Protein AF-A0A935J6J1-F1 (afdb_monomer)

Mean predicted aligned error: 5.64 Å

pLDDT: mean 88.61, std 10.29, range [55.12, 97.62]

Structure (mmCIF, N/CA/C/O backbone):
data_AF-A0A935J6J1-F1
#
_entry.id   AF-A0A935J6J1-F1
#
loop_
_atom_site.group_PDB
_atom_site.id
_atom_site.type_symbol
_atom_site.label_atom_id
_atom_site.label_alt_id
_atom_site.label_comp_id
_atom_site.label_asym_id
_atom_site.label_entity_id
_atom_site.label_seq_id
_atom_site.pdbx_PDB_ins_code
_atom_site.Cartn_x
_atom_site.Cartn_y
_atom_site.Cartn_z
_atom_site.occupancy
_atom_site.B_iso_or_equiv
_atom_site.auth_seq_id
_atom_site.auth_comp_id
_atom_site.auth_asym_id
_atom_site.auth_atom_id
_atom_site.pdbx_PDB_model_num
ATOM 1 N N . MET A 1 1 ? -19.115 -20.194 12.919 1.00 55.12 1 MET A N 1
ATOM 2 C CA . MET A 1 1 ? -18.328 -19.393 13.890 1.00 55.12 1 MET A CA 1
ATOM 3 C C . MET A 1 1 ? -17.239 -18.518 13.238 1.00 55.12 1 MET A C 1
ATOM 5 O O . MET A 1 1 ? -16.898 -17.499 13.819 1.00 55.12 1 MET A O 1
ATOM 9 N N . PHE A 1 2 ? -16.744 -18.833 12.027 1.00 56.72 2 PHE A N 1
ATOM 10 C CA . PHE A 1 2 ? -15.678 -18.069 11.342 1.00 56.72 2 PHE A CA 1
ATOM 11 C C . PHE A 1 2 ? -16.084 -16.686 10.782 1.00 56.72 2 PHE A C 1
ATOM 13 O O . PHE A 1 2 ? -15.259 -15.777 10.781 1.00 56.72 2 PHE A O 1
ATOM 20 N N . ASN A 1 3 ? -17.355 -16.471 10.408 1.00 59.78 3 ASN A N 1
ATOM 21 C CA . ASN A 1 3 ? -17.829 -15.177 9.869 1.00 59.78 3 ASN A CA 1
ATOM 22 C C . ASN A 1 3 ? -17.764 -13.996 10.856 1.00 59.78 3 ASN A C 1
ATOM 24 O O . ASN A 1 3 ? -17.917 -12.851 10.442 1.00 59.78 3 ASN A O 1
ATOM 28 N N . HIS A 1 4 ? -17.511 -14.243 12.143 1.00 69.31 4 HIS A N 1
ATOM 29 C CA . HIS A 1 4 ? -17.375 -13.184 13.145 1.00 69.31 4 HIS A CA 1
ATOM 30 C C . HIS A 1 4 ? -15.918 -12.787 13.430 1.00 69.31 4 HIS A C 1
ATOM 32 O O . HIS A 1 4 ? -15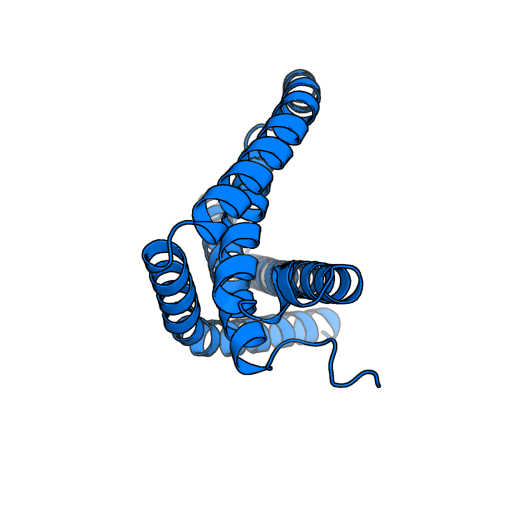.682 -12.067 14.390 1.00 69.31 4 HIS A O 1
ATOM 38 N N . ARG A 1 5 ? -14.926 -13.242 12.651 1.00 77.62 5 ARG A N 1
ATOM 39 C CA . ARG A 1 5 ? -13.517 -12.848 12.871 1.00 77.62 5 ARG A CA 1
ATOM 40 C C . ARG A 1 5 ? -12.958 -11.887 11.830 1.00 77.62 5 ARG A C 1
ATOM 42 O O . ARG A 1 5 ? -12.024 -11.159 12.138 1.00 77.62 5 ARG A O 1
ATOM 49 N N . LEU A 1 6 ? -13.539 -11.847 10.634 1.00 87.19 6 LEU A N 1
ATOM 50 C CA . LEU A 1 6 ? -13.075 -10.954 9.576 1.00 87.19 6 LEU A CA 1
ATOM 51 C C . LEU A 1 6 ? -13.760 -9.576 9.656 1.00 87.19 6 LEU A C 1
ATOM 53 O O . LEU A 1 6 ? -14.926 -9.493 10.075 1.00 87.19 6 LEU A O 1
ATOM 57 N N . PRO A 1 7 ? -13.039 -8.497 9.300 1.00 91.44 7 PRO A N 1
ATOM 58 C CA . PRO A 1 7 ? -13.607 -7.161 9.137 1.00 91.44 7 PRO A CA 1
ATOM 59 C C . PRO A 1 7 ? -14.523 -7.088 7.906 1.00 91.44 7 PRO A C 1
ATOM 61 O O . PRO A 1 7 ? -14.558 -7.999 7.074 1.00 91.44 7 PRO A O 1
ATOM 64 N N . LYS A 1 8 ? -15.295 -6.003 7.787 1.00 93.88 8 LYS A N 1
ATOM 65 C CA . LYS A 1 8 ? -16.170 -5.787 6.626 1.00 93.88 8 LYS A CA 1
ATOM 66 C C . LYS A 1 8 ? -15.322 -5.539 5.379 1.00 93.88 8 LYS A C 1
ATOM 68 O O . LYS A 1 8 ? -14.303 -4.860 5.453 1.00 93.88 8 LYS A O 1
ATOM 73 N N . LEU A 1 9 ? -15.779 -6.023 4.221 1.00 93.69 9 LEU A N 1
ATOM 74 C CA . LEU A 1 9 ? -15.063 -5.852 2.946 1.00 93.69 9 LEU A CA 1
ATOM 75 C C . LEU A 1 9 ? -14.760 -4.385 2.619 1.00 93.69 9 LEU A C 1
ATOM 77 O O . LEU A 1 9 ? -13.681 -4.099 2.115 1.00 93.69 9 LEU A O 1
ATOM 81 N N . ASN A 1 10 ? -15.665 -3.462 2.954 1.00 94.88 10 ASN A N 1
ATOM 82 C CA . ASN A 1 10 ? -15.439 -2.031 2.739 1.00 94.88 10 ASN A CA 1
ATOM 83 C C . ASN A 1 10 ? -14.235 -1.521 3.546 1.00 94.88 10 ASN A C 1
ATOM 85 O O . ASN A 1 10 ? -13.384 -0.841 2.989 1.00 94.88 10 ASN A O 1
ATOM 89 N N . ASP A 1 11 ? -14.107 -1.928 4.814 1.00 95.31 11 ASP A N 1
ATOM 90 C CA . ASP A 1 11 ? -12.974 -1.532 5.658 1.00 95.31 11 ASP A CA 1
ATOM 91 C C . ASP A 1 11 ? -11.660 -2.126 5.128 1.00 95.31 11 ASP A C 1
ATOM 93 O O . ASP A 1 11 ? -10.625 -1.462 5.123 1.00 95.31 11 ASP A O 1
ATOM 97 N N . VAL A 1 12 ? -11.704 -3.372 4.639 1.00 96.56 12 VAL A N 1
ATOM 98 C CA . VAL A 1 12 ? -10.556 -4.040 4.004 1.00 96.56 12 VAL A CA 1
ATOM 99 C C . VAL A 1 12 ? -10.119 -3.298 2.746 1.00 96.56 12 VAL A C 1
ATOM 101 O O . VAL A 1 12 ? -8.928 -3.040 2.576 1.00 96.56 12 VAL A O 1
ATOM 104 N N . LEU A 1 13 ? -11.072 -2.929 1.888 1.00 96.62 13 LEU A N 1
ATOM 105 C CA . LEU A 1 13 ? -10.812 -2.180 0.662 1.00 96.62 13 LEU A CA 1
ATOM 106 C C . LEU A 1 13 ? -10.208 -0.807 0.958 1.00 96.62 13 LEU A C 1
ATOM 108 O O . LEU A 1 13 ? -9.237 -0.437 0.305 1.00 96.62 13 LEU A O 1
ATOM 112 N N . SER A 1 14 ? -10.711 -0.082 1.958 1.00 96.62 14 SER A N 1
ATOM 113 C CA . SER A 1 14 ? -10.164 1.227 2.334 1.00 96.62 14 SER A CA 1
ATOM 114 C C . SER A 1 14 ? -8.725 1.128 2.851 1.00 96.62 14 SER A C 1
ATOM 116 O O . SER A 1 14 ? -7.871 1.919 2.453 1.00 96.62 14 SER A O 1
ATOM 118 N N . VAL A 1 15 ? -8.407 0.133 3.689 1.00 96.69 15 VAL A N 1
ATOM 119 C CA . VAL A 1 15 ? -7.022 -0.080 4.155 1.00 96.69 15 VAL A CA 1
ATOM 120 C C . VAL A 1 15 ? -6.119 -0.491 2.994 1.00 96.69 15 VAL A C 1
ATOM 122 O O . VAL A 1 15 ? -5.018 0.042 2.851 1.00 96.69 15 VAL A O 1
ATOM 125 N N . TYR A 1 16 ? -6.593 -1.387 2.126 1.00 97.62 16 TYR A N 1
ATOM 126 C CA . TYR A 1 16 ? -5.859 -1.781 0.928 1.00 97.62 16 TYR A CA 1
ATOM 127 C C . TYR A 1 16 ? -5.587 -0.595 0.002 1.00 97.62 16 TYR A C 1
ATOM 129 O O . TYR A 1 16 ? -4.487 -0.480 -0.528 1.00 97.62 16 TYR A O 1
ATOM 137 N N . ALA A 1 17 ? -6.540 0.326 -0.142 1.00 97.44 17 ALA A N 1
ATOM 138 C CA . ALA A 1 17 ? -6.366 1.524 -0.946 1.00 97.44 17 ALA A CA 1
ATOM 139 C C . ALA A 1 17 ? -5.209 2.398 -0.447 1.00 97.44 17 ALA A C 1
ATOM 141 O O . ALA A 1 17 ? -4.412 2.882 -1.253 1.00 97.44 17 ALA A O 1
ATOM 142 N N . VAL A 1 18 ? -5.075 2.561 0.874 1.00 97.44 18 VAL A N 1
ATOM 143 C CA . VAL A 1 18 ? -3.940 3.279 1.475 1.00 97.44 18 VAL A CA 1
ATOM 144 C C . VAL A 1 18 ? -2.629 2.563 1.163 1.00 97.44 18 VAL A C 1
ATOM 146 O O . VAL A 1 18 ? -1.701 3.197 0.663 1.00 97.44 18 VAL A O 1
ATOM 149 N N . ILE A 1 19 ? -2.564 1.249 1.407 1.00 96.94 19 ILE A N 1
ATOM 150 C CA . ILE A 1 19 ? -1.371 0.428 1.145 1.00 96.94 19 ILE A CA 1
ATOM 151 C C . ILE A 1 19 ? -0.950 0.551 -0.325 1.00 96.94 19 ILE A C 1
ATOM 153 O O . ILE A 1 19 ? 0.182 0.933 -0.619 1.00 96.94 19 ILE A O 1
ATOM 157 N N . ALA A 1 20 ? -1.874 0.264 -1.244 1.00 97.31 20 ALA A N 1
ATOM 158 C CA . ALA A 1 20 ? -1.629 0.263 -2.679 1.00 97.31 20 ALA A CA 1
ATOM 159 C C . ALA A 1 20 ? -1.177 1.640 -3.172 1.00 97.31 20 ALA A C 1
ATOM 161 O O . ALA A 1 20 ? -0.223 1.731 -3.939 1.00 97.31 20 ALA A O 1
ATOM 162 N N . THR A 1 21 ? -1.806 2.717 -2.696 1.00 97.00 21 THR A N 1
ATOM 163 C CA . THR A 1 21 ? -1.441 4.077 -3.112 1.00 97.00 21 THR A CA 1
ATOM 164 C C . THR A 1 21 ? -0.064 4.477 -2.598 1.00 97.00 21 THR A C 1
ATOM 166 O O . THR A 1 21 ? 0.710 5.061 -3.351 1.00 97.00 21 THR A O 1
ATOM 169 N N . MET A 1 22 ? 0.276 4.157 -1.345 1.00 95.94 22 MET A N 1
ATOM 170 C CA . MET A 1 22 ? 1.603 4.459 -0.801 1.00 95.94 22 MET A CA 1
ATOM 171 C C . MET A 1 22 ? 2.706 3.699 -1.535 1.00 95.94 22 MET A C 1
ATOM 173 O O . MET A 1 22 ? 3.699 4.306 -1.935 1.00 95.94 22 MET A O 1
ATOM 177 N N . LEU A 1 23 ? 2.526 2.389 -1.729 1.00 95.56 23 LEU A N 1
ATOM 178 C CA . LEU A 1 23 ? 3.498 1.559 -2.438 1.00 95.56 23 LEU A CA 1
ATOM 179 C C . LEU A 1 23 ? 3.636 2.003 -3.892 1.00 95.56 23 LEU A C 1
ATOM 181 O O . LEU A 1 23 ? 4.751 2.203 -4.358 1.00 95.56 23 LEU A O 1
ATOM 185 N N . PHE A 1 24 ? 2.523 2.252 -4.586 1.00 95.50 24 PHE A N 1
ATOM 186 C CA . PHE A 1 24 ? 2.561 2.748 -5.958 1.00 95.50 24 PHE A CA 1
ATOM 187 C C . PHE A 1 24 ? 3.256 4.107 -6.060 1.00 95.50 24 PHE A C 1
ATOM 189 O O . PHE A 1 24 ? 4.121 4.278 -6.912 1.00 95.50 24 PHE A O 1
ATOM 196 N N . ALA A 1 25 ? 2.921 5.070 -5.194 1.00 95.38 25 ALA A N 1
ATOM 197 C CA . ALA A 1 25 ? 3.533 6.398 -5.216 1.00 95.38 25 ALA A CA 1
ATOM 198 C C . ALA A 1 25 ? 5.051 6.325 -5.005 1.00 95.38 25 ALA A C 1
ATOM 200 O O . ALA A 1 25 ? 5.810 7.005 -5.695 1.00 95.38 25 ALA A O 1
ATOM 201 N N . TRP A 1 26 ? 5.501 5.468 -4.089 1.00 94.62 26 TRP A N 1
ATOM 202 C CA . TRP A 1 26 ? 6.920 5.240 -3.847 1.00 94.62 26 TRP A CA 1
ATOM 203 C C . TRP A 1 26 ? 7.619 4.546 -5.013 1.00 94.62 26 TRP A C 1
ATOM 205 O O . TRP A 1 26 ? 8.649 5.026 -5.483 1.00 94.62 26 TRP A O 1
ATOM 215 N N . SER A 1 27 ? 7.051 3.453 -5.520 1.00 94.38 27 SER A N 1
ATOM 216 C CA . SER A 1 27 ? 7.598 2.728 -6.666 1.00 94.38 27 SER A CA 1
ATOM 217 C C . SER A 1 27 ? 7.648 3.603 -7.917 1.00 94.38 27 SER A C 1
ATOM 219 O O . SER A 1 27 ? 8.642 3.573 -8.636 1.00 94.38 27 SER A O 1
ATOM 221 N N . ALA A 1 28 ? 6.636 4.446 -8.141 1.00 94.81 28 ALA A N 1
ATOM 222 C CA . ALA A 1 28 ? 6.631 5.436 -9.211 1.00 94.81 28 ALA A CA 1
ATOM 223 C C . ALA A 1 28 ? 7.726 6.492 -9.010 1.00 94.81 28 ALA A C 1
ATOM 225 O O . ALA A 1 28 ? 8.446 6.802 -9.953 1.00 94.81 28 ALA A O 1
ATOM 226 N N . LEU A 1 29 ? 7.902 7.015 -7.791 1.00 94.75 29 LEU A N 1
ATOM 227 C CA . LEU A 1 29 ? 8.967 7.975 -7.487 1.00 94.75 29 LEU A CA 1
ATOM 228 C C . LEU A 1 29 ? 10.351 7.380 -7.771 1.00 94.75 29 LEU A C 1
ATOM 230 O O . LEU A 1 29 ? 11.163 8.026 -8.429 1.00 94.75 29 LEU A O 1
ATOM 234 N N . LEU A 1 30 ? 10.606 6.146 -7.328 1.00 92.44 30 LEU A N 1
ATOM 235 C CA . LEU A 1 30 ? 11.853 5.439 -7.629 1.00 92.44 30 LEU A CA 1
ATOM 236 C C . LEU A 1 30 ? 12.015 5.196 -9.131 1.00 92.44 30 LEU A C 1
ATOM 238 O O . LEU A 1 30 ? 13.085 5.444 -9.677 1.00 92.44 30 LEU A O 1
ATOM 242 N N . PHE A 1 31 ? 10.956 4.770 -9.817 1.00 95.31 31 PHE A N 1
ATOM 243 C CA . PHE A 1 31 ? 10.979 4.580 -11.263 1.00 95.31 31 PHE A CA 1
ATOM 244 C C . PHE A 1 31 ? 11.369 5.876 -11.988 1.00 95.31 31 PHE A C 1
ATOM 246 O O . PHE A 1 31 ? 12.301 5.875 -12.786 1.00 95.31 31 PHE A O 1
ATOM 253 N N . PHE A 1 32 ? 10.729 7.003 -11.658 1.00 95.88 32 PHE A N 1
ATOM 254 C CA . PHE A 1 32 ? 11.055 8.310 -12.235 1.00 95.88 32 PHE A CA 1
ATOM 255 C C . PHE A 1 32 ?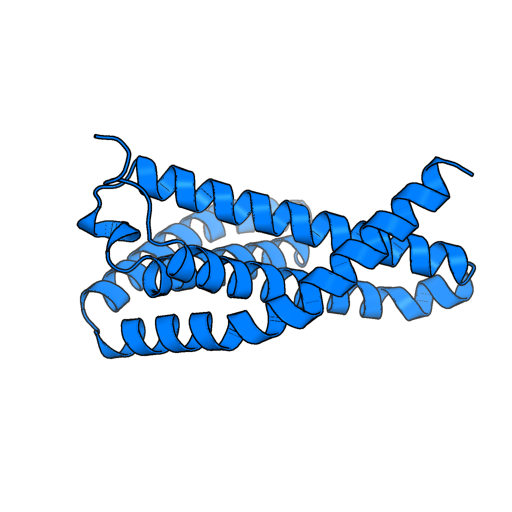 12.451 8.807 -11.856 1.00 95.88 32 PHE A C 1
ATOM 257 O O . PHE A 1 32 ? 13.057 9.541 -12.631 1.00 95.88 32 PHE A O 1
ATOM 264 N N . TRP A 1 33 ? 12.983 8.394 -10.706 1.00 94.44 33 TRP A N 1
ATOM 265 C CA . TRP A 1 33 ? 14.360 8.691 -10.318 1.00 94.44 33 TRP A CA 1
ATOM 266 C C . TRP A 1 33 ? 15.382 7.989 -11.225 1.00 94.44 33 TRP A C 1
ATOM 268 O O . TRP A 1 33 ? 16.386 8.592 -11.601 1.00 94.44 33 TRP A O 1
ATOM 278 N N . TYR A 1 34 ? 15.126 6.736 -11.615 1.00 93.81 34 TYR A N 1
ATOM 279 C CA . TYR A 1 34 ? 16.008 5.971 -12.507 1.00 93.81 34 TYR A CA 1
ATOM 280 C C . TYR A 1 34 ? 15.735 6.199 -14.001 1.00 93.81 34 TYR A C 1
ATOM 282 O O . TYR A 1 34 ? 16.624 5.968 -14.825 1.00 93.81 34 TYR A O 1
ATOM 290 N N . LEU A 1 35 ? 14.549 6.705 -14.353 1.00 96.38 35 LEU A N 1
ATOM 291 C CA . LEU A 1 35 ? 14.108 6.903 -15.733 1.00 96.38 35 LEU A CA 1
ATOM 292 C C . LEU A 1 35 ? 15.108 7.687 -16.611 1.00 96.38 35 LEU A C 1
ATOM 294 O O . LEU A 1 35 ? 15.385 7.214 -17.713 1.00 96.38 35 LEU A O 1
ATOM 298 N N . PRO A 1 36 ? 15.722 8.808 -16.168 1.00 96.56 36 PRO A N 1
ATOM 299 C CA . PRO A 1 36 ? 16.683 9.543 -16.994 1.00 96.56 36 PRO A CA 1
ATOM 300 C C . PRO A 1 36 ? 17.919 8.716 -17.365 1.00 96.56 36 PRO A C 1
ATOM 302 O O . PRO A 1 36 ? 18.440 8.845 -18.472 1.00 96.56 36 PRO A O 1
ATOM 305 N N . SER A 1 37 ? 18.376 7.849 -16.455 1.00 95.81 37 SER A N 1
ATOM 306 C CA . SER A 1 37 ? 19.494 6.940 -16.716 1.00 95.81 37 SER A CA 1
ATOM 307 C C . SER A 1 37 ? 19.088 5.884 -17.741 1.00 95.81 37 SER A C 1
ATOM 309 O O . SER A 1 37 ? 19.768 5.704 -18.747 1.00 95.81 37 SER A O 1
ATOM 311 N N . TRP A 1 38 ? 17.928 5.247 -17.562 1.00 96.44 38 TRP A N 1
ATOM 312 C CA . TRP A 1 38 ? 17.446 4.224 -18.494 1.00 96.44 38 TRP A CA 1
ATOM 313 C C . TRP A 1 38 ? 17.202 4.754 -19.900 1.00 96.44 38 TRP A C 1
ATOM 315 O O . TRP A 1 38 ? 17.507 4.051 -20.853 1.00 96.44 38 TRP A O 1
ATOM 325 N N . MET A 1 39 ? 16.758 6.002 -20.054 1.00 96.31 39 MET A N 1
ATOM 326 C CA . MET A 1 39 ? 16.606 6.619 -21.377 1.00 96.31 39 MET A CA 1
ATOM 327 C C . MET A 1 39 ? 17.910 6.670 -22.194 1.00 96.31 39 MET A C 1
ATOM 329 O O . MET A 1 39 ? 17.841 6.798 -23.412 1.00 96.31 39 MET A O 1
ATOM 333 N N . HIS A 1 40 ? 19.083 6.569 -21.557 1.00 95.88 40 HIS A N 1
ATOM 334 C CA . HIS A 1 40 ? 20.372 6.515 -22.254 1.00 95.88 40 HIS A CA 1
ATOM 335 C C . HIS A 1 40 ? 20.790 5.092 -22.655 1.00 95.88 40 HIS A C 1
ATOM 337 O O . HIS A 1 40 ? 21.586 4.941 -23.579 1.00 95.88 40 HIS A O 1
ATOM 343 N N . PHE A 1 41 ? 20.285 4.061 -21.969 1.00 96.25 41 PHE A N 1
ATOM 344 C CA . PHE A 1 41 ? 20.789 2.685 -22.086 1.00 96.25 41 PHE A CA 1
ATOM 345 C C . PHE A 1 41 ? 19.749 1.660 -22.546 1.00 96.25 41 PHE A C 1
ATOM 347 O O . PHE A 1 41 ? 20.135 0.573 -22.962 1.00 96.25 41 PHE A O 1
ATOM 354 N N . MET A 1 42 ? 18.459 1.979 -22.455 1.00 96.38 42 MET A N 1
ATOM 355 C CA . MET A 1 42 ? 17.355 1.056 -22.705 1.00 96.38 42 MET A CA 1
ATOM 356 C C . MET A 1 42 ? 16.427 1.578 -23.797 1.00 96.38 42 MET A C 1
ATOM 358 O O . MET A 1 42 ? 16.172 2.779 -23.920 1.00 96.38 42 MET A O 1
ATOM 362 N N . LEU A 1 43 ? 15.866 0.650 -24.567 1.00 96.94 43 LEU A N 1
ATOM 363 C CA . LEU A 1 43 ? 14.802 0.939 -25.520 1.00 96.94 43 LEU A CA 1
ATOM 364 C C . LEU A 1 43 ? 13.492 1.249 -24.782 1.00 96.94 43 LEU A C 1
ATOM 366 O O . LEU A 1 43 ? 13.235 0.764 -23.680 1.00 96.94 43 LEU A O 1
ATOM 370 N N . ILE A 1 44 ? 12.596 2.001 -25.429 1.00 95.00 44 ILE A N 1
ATOM 371 C CA . ILE A 1 44 ? 11.283 2.367 -24.860 1.00 95.00 44 ILE A CA 1
ATOM 372 C C . ILE A 1 44 ? 10.485 1.121 -24.433 1.00 95.00 44 ILE A C 1
ATOM 374 O O . ILE A 1 44 ? 9.827 1.137 -23.393 1.00 95.00 44 ILE A O 1
ATOM 378 N N . GLY A 1 45 ? 10.575 0.029 -25.201 1.00 94.44 45 GLY A N 1
ATOM 379 C CA . GLY A 1 45 ? 9.924 -1.242 -24.869 1.00 94.44 45 GLY A CA 1
ATOM 380 C C . GLY A 1 45 ? 10.450 -1.876 -23.576 1.00 94.44 45 GLY A C 1
ATOM 381 O O . GLY A 1 45 ? 9.659 -2.352 -22.767 1.00 94.44 45 GLY A O 1
ATOM 382 N N . GLU A 1 46 ? 11.761 -1.813 -23.335 1.00 94.94 46 GLU A N 1
ATOM 383 C CA . GLU A 1 46 ? 12.404 -2.338 -22.119 1.00 94.94 46 GLU A CA 1
ATOM 384 C C . GLU A 1 46 ? 12.047 -1.494 -20.888 1.00 94.94 46 GLU A C 1
ATOM 386 O O . GLU A 1 46 ? 11.799 -2.024 -19.803 1.00 94.94 46 GLU A O 1
ATOM 391 N N . ILE A 1 47 ? 11.938 -0.173 -21.059 1.00 96.19 47 ILE A N 1
ATOM 392 C CA . ILE A 1 47 ? 11.479 0.740 -20.005 1.00 96.19 47 ILE A CA 1
ATOM 393 C C . ILE A 1 47 ? 10.017 0.438 -19.640 1.00 96.19 47 ILE A C 1
ATOM 395 O O . ILE A 1 47 ? 9.682 0.329 -18.459 1.00 96.19 47 ILE A O 1
ATOM 399 N N . ALA A 1 48 ? 9.145 0.254 -20.638 1.00 95.44 48 ALA A N 1
ATOM 400 C CA . ALA A 1 48 ? 7.740 -0.095 -20.423 1.00 95.44 48 ALA A CA 1
ATOM 401 C C . ALA A 1 48 ? 7.573 -1.480 -19.768 1.00 95.44 48 ALA A C 1
ATOM 403 O O . ALA A 1 48 ? 6.726 -1.651 -18.884 1.00 95.44 48 ALA A O 1
ATOM 404 N N . ALA A 1 49 ? 8.405 -2.454 -20.151 1.00 95.75 49 ALA A N 1
ATOM 405 C CA . ALA A 1 49 ? 8.492 -3.756 -19.495 1.00 95.75 49 ALA A CA 1
ATOM 406 C C . ALA A 1 49 ? 8.850 -3.598 -18.014 1.00 95.75 49 ALA A C 1
ATOM 408 O O . ALA A 1 49 ? 8.105 -4.040 -17.141 1.00 95.75 49 ALA A O 1
ATOM 409 N N . THR A 1 50 ? 9.943 -2.887 -17.730 1.00 96.06 50 THR A N 1
ATOM 410 C CA . THR A 1 50 ? 10.433 -2.638 -16.369 1.00 96.06 50 THR A CA 1
ATOM 411 C C . THR A 1 50 ? 9.363 -1.961 -15.515 1.00 96.06 50 THR A C 1
ATOM 413 O O . THR A 1 50 ? 9.105 -2.396 -14.394 1.00 96.06 50 THR A O 1
ATOM 416 N N . PHE A 1 51 ? 8.671 -0.954 -16.059 1.00 96.50 51 PHE A N 1
ATOM 417 C CA . PHE A 1 51 ? 7.547 -0.310 -15.379 1.00 96.50 51 PHE A CA 1
ATOM 418 C C . PHE A 1 51 ? 6.438 -1.310 -15.041 1.00 96.50 51 PHE A C 1
ATOM 420 O O . PHE A 1 51 ? 5.966 -1.350 -13.908 1.00 96.50 51 PHE A O 1
ATOM 427 N N . SER A 1 52 ? 6.059 -2.156 -16.003 1.00 96.94 52 SER A N 1
ATOM 428 C CA . SER A 1 52 ? 5.008 -3.161 -15.820 1.00 96.94 52 SER A CA 1
ATOM 429 C C . SER A 1 52 ? 5.351 -4.129 -14.682 1.00 96.94 52 SER A C 1
ATOM 431 O O . SER A 1 52 ? 4.523 -4.355 -13.798 1.00 96.94 52 SER A O 1
ATOM 433 N N . TYR A 1 53 ? 6.590 -4.637 -14.652 1.00 96.62 53 TYR A N 1
ATOM 434 C CA . TYR A 1 53 ? 7.081 -5.501 -13.573 1.00 96.62 53 TYR A CA 1
ATOM 435 C C . TYR A 1 53 ? 7.061 -4.801 -12.215 1.00 96.62 53 TYR A C 1
ATOM 437 O O . TYR A 1 53 ? 6.610 -5.394 -11.237 1.00 96.62 53 TYR A O 1
ATOM 445 N N . VAL A 1 54 ? 7.487 -3.536 -12.154 1.00 96.44 54 VAL A N 1
ATOM 446 C CA . VAL A 1 54 ? 7.454 -2.740 -10.921 1.00 96.44 54 VAL A CA 1
ATOM 447 C C . VAL A 1 54 ?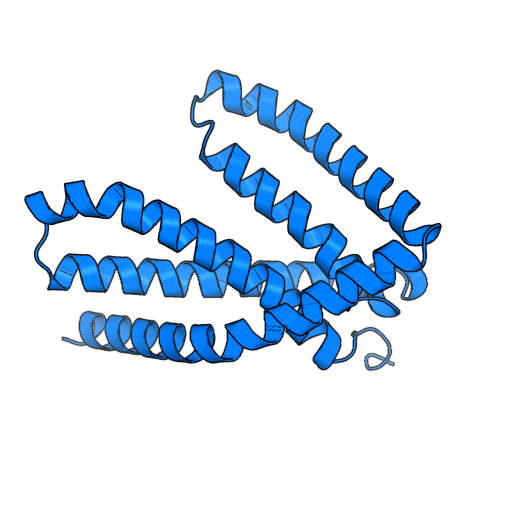 6.021 -2.596 -10.410 1.00 96.44 54 VAL A C 1
ATOM 449 O O . VAL A 1 54 ? 5.772 -2.880 -9.244 1.00 96.44 54 VAL A O 1
ATOM 452 N N . ILE A 1 55 ? 5.060 -2.240 -11.269 1.00 97.00 55 ILE A N 1
ATOM 453 C CA . ILE A 1 55 ? 3.655 -2.095 -10.860 1.00 97.00 55 ILE A CA 1
ATOM 454 C C . ILE A 1 55 ? 3.073 -3.413 -10.342 1.00 97.00 55 ILE A C 1
ATOM 456 O O . ILE A 1 55 ? 2.396 -3.422 -9.311 1.00 97.00 55 ILE A O 1
ATOM 460 N N . VAL A 1 56 ? 3.319 -4.526 -11.038 1.00 97.00 56 VAL A N 1
ATOM 461 C CA . VAL A 1 56 ? 2.823 -5.841 -10.608 1.00 97.00 56 VAL A CA 1
ATOM 462 C C . VAL A 1 56 ? 3.462 -6.258 -9.284 1.00 97.00 56 VAL A C 1
ATOM 464 O O . VAL A 1 56 ? 2.751 -6.729 -8.395 1.00 97.00 56 VAL A O 1
ATOM 467 N N . ALA A 1 57 ? 4.763 -6.022 -9.108 1.00 95.88 57 ALA A N 1
ATOM 468 C CA . ALA A 1 57 ? 5.451 -6.276 -7.848 1.00 95.88 57 ALA A CA 1
ATOM 469 C C . ALA A 1 57 ? 4.855 -5.446 -6.697 1.00 95.88 57 ALA A C 1
ATOM 471 O O . ALA A 1 57 ? 4.503 -6.019 -5.668 1.00 95.88 57 ALA A O 1
ATOM 472 N N . SER A 1 58 ? 4.641 -4.138 -6.886 1.00 95.56 58 SER A N 1
ATOM 473 C CA . SER A 1 58 ? 4.023 -3.265 -5.875 1.00 95.56 58 SER A CA 1
ATOM 474 C C . SER A 1 58 ? 2.606 -3.710 -5.504 1.00 95.56 58 SER A C 1
ATOM 476 O O . SER A 1 58 ? 2.211 -3.640 -4.339 1.00 95.56 58 SER A O 1
ATOM 478 N N . PHE A 1 59 ? 1.826 -4.185 -6.479 1.00 96.25 59 PHE A N 1
ATOM 479 C CA . PHE A 1 59 ? 0.484 -4.710 -6.233 1.00 96.25 59 PHE A CA 1
ATOM 480 C C . PHE A 1 59 ? 0.519 -5.983 -5.376 1.00 96.25 59 PHE A C 1
ATOM 482 O O . PHE A 1 59 ? -0.233 -6.091 -4.403 1.00 96.25 59 PHE A O 1
ATOM 489 N N . LEU A 1 60 ? 1.404 -6.931 -5.709 1.00 96.50 60 LEU A N 1
ATOM 490 C CA . LEU A 1 60 ? 1.587 -8.177 -4.958 1.00 96.50 60 LEU A CA 1
ATOM 491 C C . LEU A 1 60 ? 2.127 -7.927 -3.547 1.00 96.50 60 LEU A C 1
ATOM 493 O O . LEU A 1 60 ? 1.669 -8.556 -2.591 1.00 96.50 60 LEU A O 1
ATOM 497 N N . GLU A 1 61 ? 3.056 -6.985 -3.396 1.00 95.12 61 GLU A N 1
ATOM 498 C CA . GLU A 1 61 ? 3.551 -6.540 -2.095 1.00 95.12 61 GLU A CA 1
ATOM 499 C C . GLU A 1 61 ? 2.405 -5.958 -1.257 1.00 95.12 61 GLU A C 1
ATOM 501 O O . GLU A 1 61 ? 2.192 -6.377 -0.118 1.00 95.12 61 GLU A O 1
ATOM 506 N N . GLY A 1 62 ? 1.580 -5.084 -1.842 1.00 95.69 62 GLY A N 1
ATOM 507 C CA . GLY A 1 62 ? 0.413 -4.524 -1.163 1.00 95.69 62 GLY A CA 1
ATOM 508 C C . GLY A 1 62 ? -0.608 -5.579 -0.734 1.00 95.69 62 GLY A C 1
ATOM 509 O O . GLY A 1 62 ? -1.149 -5.508 0.372 1.00 95.69 62 GLY A O 1
ATOM 510 N N . LEU A 1 63 ? -0.851 -6.589 -1.575 1.00 96.31 63 LEU A N 1
ATOM 511 C CA . LEU A 1 63 ? -1.731 -7.714 -1.248 1.00 96.31 63 LEU A CA 1
ATOM 512 C C . LEU A 1 63 ? -1.144 -8.547 -0.101 1.00 96.31 63 LEU A C 1
ATOM 514 O O . LEU A 1 63 ? -1.865 -8.917 0.824 1.00 96.31 63 LEU A O 1
ATOM 518 N N . SER A 1 64 ? 0.170 -8.769 -0.109 1.00 95.69 64 SER A N 1
ATOM 519 C CA . SER A 1 64 ? 0.881 -9.476 0.960 1.00 95.69 64 SER A CA 1
ATOM 520 C C . SER A 1 64 ? 0.776 -8.736 2.299 1.00 95.69 64 SER A C 1
ATOM 522 O O . SER A 1 64 ? 0.482 -9.359 3.320 1.00 95.69 64 SER A O 1
ATOM 524 N N . PHE A 1 65 ? 0.913 -7.404 2.302 1.00 94.62 65 PHE A N 1
ATOM 525 C CA . PHE A 1 65 ? 0.679 -6.572 3.491 1.00 94.62 65 PHE A CA 1
ATOM 526 C C . PHE A 1 65 ? -0.756 -6.666 4.003 1.00 94.62 65 PHE A C 1
ATOM 528 O O . PHE A 1 65 ? -0.981 -6.815 5.205 1.00 94.62 65 PHE A O 1
ATOM 535 N N . LEU A 1 66 ? -1.738 -6.602 3.102 1.00 96.12 66 LEU A N 1
ATOM 536 C CA . LEU A 1 66 ? -3.140 -6.749 3.476 1.00 96.12 66 LEU A CA 1
ATOM 537 C C . LEU A 1 66 ? -3.407 -8.124 4.097 1.00 96.12 66 LEU A C 1
ATOM 539 O O . LEU A 1 66 ? -4.050 -8.216 5.141 1.00 96.12 66 LEU A O 1
ATOM 543 N N . LEU A 1 67 ? -2.883 -9.188 3.483 1.00 96.25 67 LEU A N 1
ATOM 544 C CA . LEU A 1 67 ? -3.016 -10.554 3.977 1.00 96.25 67 LEU A CA 1
ATOM 545 C C . LEU A 1 67 ? -2.391 -10.690 5.366 1.00 96.25 67 LEU A C 1
ATOM 547 O O . LEU A 1 67 ? -3.024 -11.245 6.262 1.00 96.25 67 LEU A O 1
ATOM 551 N N . PHE A 1 68 ? -1.205 -10.117 5.578 1.00 93.94 68 PHE A N 1
ATOM 552 C CA . PHE A 1 68 ? -0.569 -10.064 6.891 1.00 93.94 68 PHE A CA 1
ATOM 553 C C . PHE A 1 68 ? -1.471 -9.403 7.948 1.00 93.94 68 PHE A C 1
ATOM 555 O O . PHE A 1 68 ? -1.647 -9.962 9.030 1.00 93.94 68 PHE A O 1
ATOM 562 N N . LEU A 1 69 ? -2.117 -8.272 7.639 1.00 93.31 69 LEU A N 1
ATOM 563 C CA . LEU A 1 69 ? -3.054 -7.616 8.566 1.00 93.31 69 LEU A CA 1
ATOM 564 C C . LEU A 1 69 ? -4.323 -8.429 8.824 1.00 93.31 69 LEU A C 1
ATOM 566 O O . LEU A 1 69 ? -4.834 -8.426 9.942 1.00 93.31 69 LEU A O 1
ATOM 570 N N . LEU A 1 70 ? -4.848 -9.124 7.814 1.00 94.25 70 LEU A N 1
ATOM 571 C CA . LEU A 1 70 ? -6.012 -9.995 7.978 1.00 94.25 70 LEU A CA 1
ATOM 572 C C . LEU A 1 70 ? -5.680 -11.206 8.857 1.00 94.25 70 LEU A C 1
ATOM 574 O O . LEU A 1 70 ? -6.472 -11.565 9.729 1.00 94.25 70 LEU A O 1
ATOM 578 N N . VAL A 1 71 ? -4.492 -11.791 8.684 1.00 93.50 71 VAL A N 1
ATOM 579 C CA . VAL A 1 71 ? -3.971 -12.843 9.566 1.00 93.50 71 VAL A CA 1
ATOM 580 C C . VAL A 1 71 ? -3.799 -12.302 10.984 1.00 93.50 71 VAL A C 1
ATOM 582 O O . VAL A 1 71 ? -4.251 -12.927 11.940 1.00 93.50 71 VAL A O 1
ATOM 585 N N . LEU A 1 72 ? -3.236 -11.103 11.135 1.00 90.56 72 LEU A N 1
ATOM 586 C CA . LEU A 1 72 ? -3.096 -10.434 12.426 1.00 90.56 72 LEU A CA 1
ATOM 587 C C . LEU A 1 72 ? -4.467 -10.220 13.100 1.00 90.56 72 LEU A C 1
ATOM 589 O O . LEU A 1 72 ? -4.632 -10.518 14.280 1.00 90.56 72 LEU A O 1
ATOM 593 N N . CYS A 1 73 ? -5.485 -9.810 12.338 1.00 90.12 73 CYS A N 1
ATOM 594 C CA . CYS A 1 73 ? -6.864 -9.668 12.812 1.00 90.12 73 CYS A CA 1
ATOM 595 C C . CYS A 1 73 ? -7.494 -10.999 13.249 1.00 90.12 73 CYS A C 1
ATOM 597 O O . CYS A 1 73 ? -8.364 -11.010 14.115 1.00 90.12 73 CYS A O 1
ATOM 599 N N . PHE A 1 74 ? -7.076 -12.120 12.661 1.00 90.25 74 PHE A N 1
ATOM 600 C CA . PHE A 1 74 ? -7.557 -13.443 13.049 1.00 90.25 74 PHE A CA 1
ATOM 601 C C . PHE A 1 74 ? -6.989 -13.906 14.402 1.00 90.25 74 PHE A C 1
ATOM 603 O O . PHE A 1 74 ? -7.673 -14.633 15.131 1.00 90.25 74 PHE A O 1
ATOM 610 N N . PHE A 1 75 ? -5.758 -13.493 14.726 1.00 89.56 75 PHE A N 1
ATOM 611 C CA . PHE A 1 75 ? -5.072 -13.840 15.974 1.00 89.56 75 PHE A CA 1
ATOM 612 C C . PHE A 1 75 ? -5.372 -12.879 17.129 1.00 89.56 75 PHE A C 1
ATOM 614 O O . PHE A 1 75 ? -5.426 -13.326 18.275 1.00 89.56 75 PHE A O 1
ATOM 621 N N . LEU A 1 76 ? -5.564 -11.583 16.862 1.00 87.38 76 LEU A N 1
ATOM 622 C CA . LEU A 1 76 ? -5.907 -10.621 17.911 1.00 87.38 76 LEU A CA 1
ATOM 623 C C . LEU A 1 76 ? -7.385 -10.700 18.323 1.00 87.38 76 LEU A C 1
ATOM 625 O O . LEU A 1 76 ? -8.240 -11.086 17.522 1.00 87.38 76 LEU A O 1
ATOM 629 N N . PRO A 1 77 ? -7.720 -10.280 19.558 1.00 85.31 77 PRO A N 1
ATOM 630 C CA . PRO A 1 77 ? -9.111 -10.165 19.960 1.00 85.31 77 PRO A CA 1
ATOM 631 C C . PRO A 1 77 ? -9.847 -9.120 19.092 1.00 85.31 77 PRO A C 1
ATOM 633 O O . PRO A 1 77 ? -9.252 -8.096 18.734 1.00 85.31 77 PRO A O 1
ATOM 636 N N . PRO A 1 78 ? -11.137 -9.337 18.764 1.00 85.38 78 PRO A N 1
ATOM 637 C CA . PRO A 1 78 ? -11.901 -8.479 17.848 1.00 85.38 78 PRO A CA 1
ATOM 638 C C . PRO A 1 78 ? -11.875 -6.986 18.207 1.00 85.38 78 PRO A C 1
ATOM 640 O O . PRO A 1 78 ? -11.718 -6.137 17.328 1.00 85.38 78 PRO A O 1
ATOM 643 N N . GLU A 1 79 ? -11.914 -6.687 19.503 1.00 85.75 79 GLU A N 1
ATOM 644 C CA . GLU A 1 79 ? -11.919 -5.338 20.079 1.00 85.75 79 GLU A CA 1
ATOM 645 C C . GLU A 1 79 ? -10.656 -4.528 19.741 1.00 85.75 79 GLU A C 1
ATOM 647 O O . GLU A 1 79 ? -10.669 -3.294 19.780 1.00 85.75 79 GLU A O 1
ATOM 652 N N . TYR A 1 80 ? -9.545 -5.201 19.404 1.00 85.31 80 TYR A N 1
ATOM 653 C CA . TYR A 1 80 ? -8.253 -4.561 19.146 1.00 85.31 80 TYR A CA 1
ATOM 654 C C . TYR A 1 80 ? -8.041 -4.138 17.697 1.00 85.31 80 TYR A C 1
ATOM 656 O O . TYR A 1 80 ? -7.345 -3.149 17.467 1.00 85.31 80 TYR A O 1
ATOM 664 N N . LEU A 1 81 ? -8.606 -4.841 16.720 1.00 86.50 81 LEU A N 1
ATOM 665 C CA . LEU A 1 81 ? -8.338 -4.534 15.311 1.00 86.50 81 LEU A CA 1
ATOM 666 C C . LEU A 1 81 ? -9.581 -4.603 14.430 1.00 86.50 81 LEU A C 1
ATOM 668 O O . LEU A 1 81 ? -9.695 -3.809 13.507 1.00 86.50 81 LEU A O 1
ATOM 672 N N . ARG A 1 82 ? -10.522 -5.505 14.711 1.00 87.88 82 ARG A N 1
ATOM 673 C CA . ARG A 1 82 ? -11.649 -5.783 13.818 1.00 87.88 82 ARG A CA 1
ATOM 674 C C . ARG A 1 82 ? -12.697 -4.675 13.821 1.00 87.88 82 ARG A C 1
ATOM 676 O O . ARG A 1 82 ? -13.140 -4.274 12.750 1.00 87.88 82 ARG A O 1
ATOM 683 N N . ASP A 1 83 ? -13.093 -4.200 15.001 1.00 87.75 83 ASP A N 1
ATOM 684 C CA . ASP A 1 83 ? -14.236 -3.282 15.141 1.00 87.75 83 ASP A CA 1
ATOM 685 C C . ASP A 1 83 ? -13.996 -1.923 14.469 1.00 87.75 83 ASP A C 1
ATOM 687 O O . ASP A 1 83 ? -14.925 -1.275 13.996 1.00 87.75 83 ASP A O 1
ATOM 691 N N . GLU A 1 84 ? -12.731 -1.512 14.384 1.00 90.00 84 GLU A N 1
ATOM 692 C CA . GLU A 1 84 ? -12.295 -0.256 13.770 1.00 90.00 84 GLU A CA 1
ATOM 693 C C . GLU A 1 84 ? -11.163 -0.514 12.764 1.00 90.00 84 GLU A C 1
ATOM 695 O O . GLU A 1 84 ? -10.160 0.208 12.737 1.00 90.00 84 GLU A O 1
ATOM 700 N N . PHE A 1 85 ? -11.308 -1.570 11.953 1.00 93.75 85 PHE A N 1
ATOM 701 C CA . PHE A 1 85 ? -10.255 -2.047 11.050 1.00 93.75 85 PHE A CA 1
ATOM 702 C C . PHE A 1 85 ? -9.748 -0.966 10.100 1.00 93.75 85 PHE A C 1
ATOM 704 O O . PHE A 1 85 ? -8.540 -0.853 9.919 1.00 93.75 85 PHE A O 1
ATOM 711 N N . ALA A 1 86 ? -10.633 -0.120 9.566 1.00 93.44 86 ALA A N 1
ATOM 712 C CA . ALA A 1 86 ? -10.233 0.992 8.710 1.00 93.44 86 ALA A CA 1
ATOM 713 C C . ALA A 1 86 ? -9.244 1.934 9.421 1.00 93.44 86 ALA A C 1
ATOM 715 O O . ALA A 1 86 ? -8.132 2.146 8.952 1.00 93.44 86 ALA A O 1
ATOM 716 N N . ALA A 1 87 ? -9.598 2.445 10.603 1.00 91.94 87 ALA A N 1
ATOM 717 C CA . ALA A 1 87 ? -8.746 3.385 11.329 1.00 91.94 87 ALA A CA 1
ATOM 718 C C . ALA A 1 87 ? -7.450 2.732 11.838 1.00 91.94 87 ALA A C 1
ATOM 720 O O . ALA A 1 87 ? -6.366 3.292 11.675 1.00 91.94 87 ALA A O 1
ATOM 721 N N . ARG A 1 88 ? -7.552 1.552 12.462 1.00 91.06 88 ARG A N 1
ATOM 722 C CA . ARG A 1 88 ? -6.412 0.877 13.104 1.00 91.06 88 ARG A CA 1
ATOM 723 C C . ARG A 1 88 ? -5.493 0.201 12.092 1.00 91.06 88 ARG A C 1
ATOM 725 O O . ARG A 1 88 ? -4.278 0.264 12.246 1.00 91.06 88 ARG A O 1
ATOM 732 N N . GLY A 1 89 ? -6.057 -0.379 11.037 1.00 91.75 89 GLY A N 1
ATOM 733 C CA . GLY A 1 89 ? -5.312 -0.902 9.896 1.00 91.75 89 G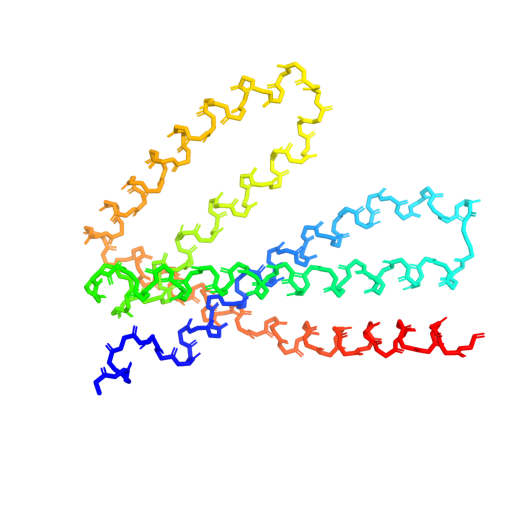LY A CA 1
ATOM 734 C C . GLY A 1 89 ? -4.514 0.204 9.217 1.00 91.75 89 GLY A C 1
ATOM 735 O O . GLY A 1 89 ? -3.305 0.068 9.077 1.00 91.75 89 GLY A O 1
ATOM 736 N N . THR A 1 90 ? -5.139 1.347 8.914 1.00 92.50 90 THR A N 1
ATOM 737 C CA . THR A 1 90 ? -4.435 2.505 8.339 1.00 92.50 90 THR A CA 1
ATOM 738 C C . THR A 1 90 ? -3.365 3.077 9.275 1.00 92.50 90 THR A C 1
ATOM 740 O O . THR A 1 90 ? -2.265 3.403 8.824 1.00 92.50 90 THR A O 1
ATOM 743 N N . ALA A 1 91 ? -3.645 3.165 10.581 1.00 91.38 91 ALA A N 1
ATOM 744 C CA . ALA A 1 91 ? -2.657 3.587 11.576 1.00 91.38 91 ALA A CA 1
ATOM 745 C C . ALA A 1 91 ? -1.436 2.664 11.624 1.00 91.38 91 ALA A C 1
ATOM 747 O O . ALA A 1 91 ? -0.331 3.142 11.848 1.00 91.38 91 ALA A O 1
ATOM 748 N N . LEU A 1 92 ? -1.632 1.357 11.427 1.00 90.56 92 LEU A N 1
ATOM 749 C CA . LEU A 1 92 ? -0.558 0.372 11.381 1.00 90.56 92 LEU A CA 1
ATOM 750 C C . LEU A 1 92 ? 0.220 0.420 10.065 1.00 90.56 92 LEU A C 1
ATOM 752 O O . LEU A 1 92 ? 1.447 0.359 10.078 1.00 90.56 92 LEU A O 1
ATOM 756 N N . THR A 1 93 ? -0.464 0.541 8.928 1.00 91.44 93 THR A N 1
ATOM 757 C CA . THR A 1 93 ? 0.179 0.471 7.607 1.00 91.44 93 THR A CA 1
ATOM 758 C C . THR A 1 93 ? 1.094 1.652 7.342 1.00 91.44 93 THR A C 1
ATOM 760 O O . THR A 1 93 ? 2.199 1.452 6.851 1.00 91.44 93 THR A O 1
ATOM 763 N N . LEU A 1 94 ? 0.659 2.871 7.682 1.00 90.19 94 LEU A N 1
ATOM 764 C CA . LEU A 1 94 ? 1.411 4.106 7.434 1.00 90.19 94 LEU A CA 1
ATOM 765 C C . LEU A 1 94 ? 2.859 4.056 7.970 1.00 90.19 94 LEU A C 1
ATOM 767 O O . LEU A 1 94 ? 3.785 4.246 7.177 1.00 90.19 94 LEU A O 1
ATOM 771 N N . PRO A 1 95 ? 3.096 3.788 9.270 1.00 87.25 95 PRO A N 1
ATOM 772 C CA . PRO A 1 95 ? 4.444 3.734 9.823 1.00 87.25 95 PRO A CA 1
ATOM 773 C C . PRO A 1 95 ? 5.225 2.513 9.336 1.00 87.25 95 PRO A C 1
ATOM 775 O O . PRO A 1 95 ? 6.417 2.651 9.082 1.00 87.25 95 PRO A O 1
ATOM 778 N N . ILE A 1 96 ? 4.587 1.344 9.178 1.00 86.56 96 ILE A N 1
ATOM 779 C CA . ILE A 1 96 ? 5.271 0.125 8.715 1.00 86.56 96 ILE A CA 1
ATOM 780 C C . ILE A 1 96 ? 5.828 0.348 7.306 1.00 86.56 96 ILE A C 1
ATOM 782 O O . ILE A 1 96 ? 7.023 0.179 7.078 1.00 86.56 96 ILE A O 1
ATOM 786 N N . ILE A 1 97 ? 4.981 0.798 6.380 1.00 89.75 97 ILE A N 1
ATOM 787 C CA . ILE A 1 97 ? 5.366 1.055 4.991 1.00 89.75 97 ILE A CA 1
ATO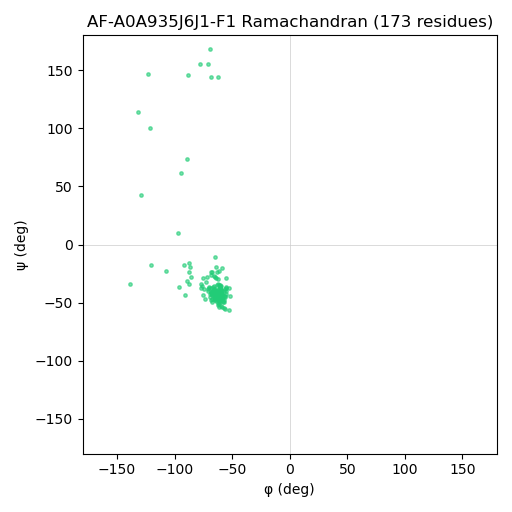M 788 C C . ILE A 1 97 ? 6.391 2.193 4.918 1.00 89.75 97 ILE A C 1
ATOM 790 O O . ILE A 1 97 ? 7.432 2.045 4.280 1.00 89.75 97 ILE A O 1
ATOM 794 N N . GLY A 1 98 ? 6.146 3.313 5.608 1.00 86.81 98 GLY A N 1
ATOM 795 C CA . GLY A 1 98 ? 7.071 4.450 5.610 1.00 86.81 98 GLY A CA 1
ATOM 796 C C . GLY A 1 98 ? 8.459 4.086 6.142 1.00 86.81 98 GLY A C 1
ATOM 797 O O . GLY A 1 98 ? 9.473 4.555 5.632 1.00 86.81 98 GLY A O 1
ATOM 798 N N . MET A 1 99 ? 8.524 3.201 7.132 1.00 79.56 99 MET A N 1
ATOM 799 C CA . MET A 1 99 ? 9.784 2.752 7.705 1.00 79.56 99 MET A CA 1
ATOM 800 C C . MET A 1 99 ? 10.529 1.780 6.782 1.00 79.56 99 MET A C 1
ATOM 802 O O . MET A 1 99 ? 11.742 1.919 6.632 1.00 79.56 99 MET A O 1
ATOM 806 N N . ILE A 1 100 ? 9.824 0.886 6.082 1.00 81.81 100 ILE A N 1
ATOM 807 C CA . ILE A 1 100 ? 10.418 0.046 5.029 1.00 81.81 100 ILE A CA 1
ATOM 808 C C . ILE A 1 100 ? 11.042 0.918 3.932 1.00 81.81 100 ILE A C 1
ATOM 810 O O . ILE A 1 100 ? 12.177 0.675 3.524 1.00 81.81 100 ILE A O 1
ATOM 814 N N . MET A 1 101 ? 10.361 1.987 3.512 1.00 84.31 101 MET A N 1
ATOM 815 C CA . MET A 1 101 ? 10.900 2.941 2.531 1.00 84.31 101 MET A CA 1
ATOM 816 C C . MET A 1 101 ? 12.177 3.632 3.026 1.00 84.31 101 MET A C 1
ATOM 818 O O . MET A 1 101 ? 13.141 3.773 2.273 1.00 84.31 101 MET A O 1
ATOM 822 N N . ILE A 1 102 ? 12.212 4.043 4.299 1.00 80.38 102 ILE A N 1
ATOM 823 C CA . ILE A 1 102 ? 13.408 4.637 4.916 1.00 80.38 102 ILE A CA 1
ATOM 824 C C . ILE A 1 102 ? 14.546 3.615 4.972 1.00 80.38 102 ILE A C 1
ATOM 826 O O . ILE A 1 102 ? 15.678 3.945 4.623 1.00 80.38 102 ILE A O 1
ATOM 830 N N . TYR A 1 103 ? 14.248 2.376 5.366 1.00 77.19 103 TYR A N 1
ATOM 831 C CA . TYR A 1 103 ? 15.225 1.295 5.436 1.00 77.19 103 TYR A CA 1
ATOM 832 C C . TYR A 1 103 ? 15.885 1.045 4.076 1.00 77.19 103 TYR A C 1
ATOM 834 O O . TYR A 1 103 ? 17.110 1.055 3.988 1.00 77.19 103 TYR A O 1
ATOM 842 N N . PHE A 1 104 ? 15.093 0.931 3.004 1.00 76.44 104 PHE A N 1
ATOM 843 C CA . PHE A 1 104 ? 15.609 0.740 1.643 1.00 76.44 104 PHE A CA 1
ATOM 844 C C . PHE A 1 104 ? 16.442 1.911 1.115 1.00 76.44 104 PHE A C 1
ATOM 846 O O . PHE A 1 104 ? 17.197 1.740 0.162 1.00 76.44 104 PHE A O 1
ATOM 853 N N . ARG A 1 105 ? 16.309 3.106 1.700 1.00 76.44 105 ARG A N 1
ATOM 854 C CA . ARG A 1 105 ? 17.109 4.270 1.309 1.00 76.44 105 ARG A CA 1
ATOM 855 C C . ARG A 1 105 ? 18.453 4.333 2.032 1.00 76.44 105 ARG A C 1
ATOM 857 O O . ARG A 1 105 ? 19.402 4.898 1.492 1.00 76.44 105 ARG A O 1
ATOM 864 N N . ILE A 1 106 ? 18.552 3.783 3.241 1.00 74.94 106 ILE A N 1
ATOM 865 C CA . ILE A 1 106 ? 19.768 3.825 4.064 1.00 74.94 106 ILE A CA 1
ATOM 866 C C . ILE A 1 106 ? 20.585 2.546 3.821 1.00 74.94 106 ILE A C 1
ATOM 868 O O . ILE A 1 106 ? 20.818 1.727 4.707 1.00 74.94 106 ILE A O 1
ATOM 872 N N . THR A 1 107 ? 21.018 2.362 2.577 1.00 61.19 107 THR A N 1
ATOM 873 C CA . THR A 1 107 ? 21.729 1.160 2.119 1.00 61.19 107 THR A CA 1
ATOM 874 C C . THR A 1 107 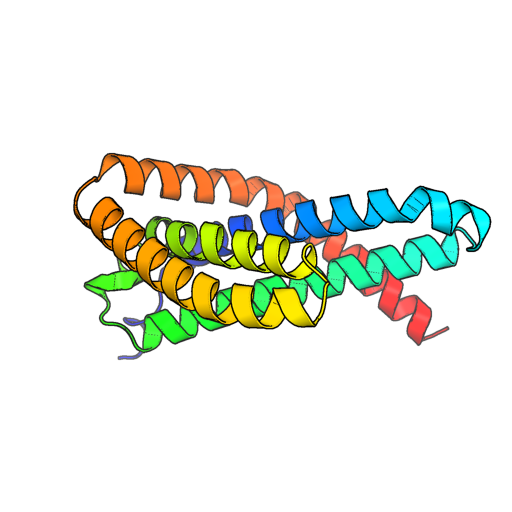? 23.233 1.321 2.324 1.00 61.19 107 THR A C 1
ATOM 876 O O . THR A 1 107 ? 23.989 1.559 1.388 1.00 61.19 107 THR A O 1
ATOM 879 N N . ASN A 1 108 ? 23.670 1.236 3.582 1.00 62.34 108 ASN A N 1
ATOM 880 C CA . ASN A 1 108 ? 25.080 1.114 3.955 1.00 62.34 108 ASN A CA 1
ATOM 881 C C . ASN A 1 108 ? 25.196 -0.025 4.979 1.00 62.34 108 ASN A C 1
ATOM 883 O O . ASN A 1 108 ? 24.637 0.087 6.070 1.00 62.34 108 ASN A O 1
ATOM 887 N N . GLU A 1 109 ? 25.873 -1.127 4.640 1.00 63.88 109 GLU A N 1
ATOM 888 C CA . GLU A 1 109 ? 25.713 -2.435 5.315 1.00 63.88 109 GLU A CA 1
ATOM 889 C C . GLU A 1 109 ? 25.952 -2.413 6.837 1.00 63.88 109 GLU A C 1
ATOM 891 O O . GLU A 1 109 ? 25.207 -3.033 7.599 1.00 63.88 109 GLU A O 1
ATOM 896 N N . ASN A 1 110 ? 26.934 -1.638 7.309 1.00 68.00 110 ASN A N 1
ATOM 897 C CA . ASN A 1 110 ? 27.245 -1.537 8.742 1.00 68.00 110 ASN A CA 1
ATOM 898 C C . ASN A 1 110 ? 26.256 -0.649 9.513 1.00 68.00 110 ASN A C 1
ATOM 900 O O . ASN A 1 110 ? 25.924 -0.924 10.666 1.00 68.00 110 ASN A O 1
ATOM 904 N N . ILE A 1 111 ? 25.750 0.402 8.866 1.00 64.25 111 ILE A N 1
ATOM 905 C CA . ILE A 1 111 ? 24.767 1.323 9.448 1.00 64.25 111 ILE A CA 1
ATOM 906 C C . ILE A 1 111 ? 23.381 0.662 9.453 1.00 64.25 111 ILE A C 1
ATOM 908 O O . ILE A 1 111 ? 22.643 0.790 10.427 1.00 64.25 111 ILE A O 1
ATOM 912 N N . ALA A 1 112 ? 23.065 -0.130 8.426 1.00 63.03 112 ALA A N 1
ATOM 913 C CA . ALA A 1 112 ? 21.787 -0.812 8.275 1.00 63.03 112 ALA A CA 1
ATOM 914 C C . ALA A 1 112 ? 21.489 -1.773 9.435 1.00 63.03 112 ALA A C 1
ATOM 916 O O . ALA A 1 112 ? 20.358 -1.814 9.904 1.00 63.03 112 ALA A O 1
ATOM 917 N N . ARG A 1 113 ? 22.487 -2.495 9.969 1.00 67.25 113 ARG A N 1
ATOM 918 C CA . ARG A 1 113 ? 22.285 -3.448 11.081 1.00 67.25 113 ARG A CA 1
ATOM 919 C C . ARG A 1 113 ? 21.988 -2.761 12.424 1.00 67.25 113 ARG A C 1
ATOM 921 O O . ARG A 1 113 ? 21.129 -3.223 13.182 1.00 67.25 113 ARG A O 1
ATOM 928 N N . ILE A 1 114 ? 22.674 -1.652 12.715 1.00 67.62 114 ILE A N 1
ATOM 929 C CA . ILE A 1 114 ? 22.422 -0.847 13.924 1.00 67.62 114 ILE A CA 1
ATOM 930 C C . ILE A 1 114 ? 21.069 -0.152 13.794 1.00 67.62 114 ILE A C 1
ATOM 932 O O . ILE A 1 114 ? 20.254 -0.210 14.715 1.00 67.62 114 ILE A O 1
ATOM 936 N N . ILE A 1 115 ? 20.799 0.427 12.621 1.00 64.81 115 ILE A N 1
ATOM 937 C CA . ILE A 1 115 ? 19.507 1.026 12.317 1.00 64.81 115 ILE A CA 1
ATOM 938 C C . ILE A 1 115 ? 18.413 -0.018 12.454 1.00 64.81 115 ILE A C 1
ATOM 940 O O . ILE A 1 115 ? 17.463 0.272 13.152 1.00 64.81 115 ILE A O 1
ATOM 944 N N . PHE A 1 116 ? 18.530 -1.232 11.920 1.00 67.56 116 PHE A N 1
ATOM 945 C CA . PHE A 1 116 ? 17.484 -2.257 12.016 1.00 67.56 116 PHE A CA 1
ATOM 946 C C . PHE A 1 116 ? 17.134 -2.619 13.469 1.00 67.56 116 PHE A C 1
ATOM 948 O O . PHE A 1 116 ? 15.963 -2.668 13.837 1.00 67.56 116 PHE A O 1
ATOM 955 N N . SER A 1 117 ? 18.143 -2.780 14.329 1.00 68.31 117 SER A N 1
ATOM 956 C CA . SER A 1 117 ? 17.941 -3.088 15.755 1.00 68.31 117 SER A CA 1
ATOM 957 C C . SER A 1 117 ? 17.259 -1.939 16.512 1.00 68.31 117 SER A C 1
ATOM 959 O O . SER A 1 117 ? 16.303 -2.152 17.257 1.00 68.31 117 SER A O 1
ATOM 961 N N . VAL A 1 118 ? 17.722 -0.704 16.296 1.00 71.62 118 VAL A N 1
ATOM 962 C CA . VAL A 1 118 ? 17.148 0.494 16.931 1.00 71.62 118 VAL A CA 1
ATOM 963 C C . VAL A 1 118 ? 15.771 0.803 16.350 1.00 71.62 118 VAL A C 1
ATOM 965 O O . VAL A 1 118 ? 14.845 1.156 17.075 1.00 71.62 118 VAL A O 1
ATOM 968 N N . THR A 1 119 ? 15.597 0.622 15.048 1.00 69.94 119 THR A N 1
ATOM 969 C CA . THR A 1 119 ? 14.343 0.910 14.364 1.00 69.94 119 THR A CA 1
ATOM 970 C C . THR A 1 119 ? 13.281 -0.140 14.639 1.00 69.94 119 THR A C 1
ATOM 972 O O . THR A 1 119 ? 12.129 0.247 14.715 1.00 69.94 119 THR A O 1
ATOM 975 N N . GLY A 1 120 ? 13.614 -1.405 14.915 1.00 71.50 120 GLY A N 1
ATOM 976 C CA . GLY A 1 120 ? 12.652 -2.388 15.432 1.00 71.50 120 GLY A CA 1
ATOM 977 C C . GLY A 1 120 ? 12.040 -1.961 16.772 1.00 71.50 120 GLY A C 1
ATOM 978 O O . GLY A 1 120 ? 10.822 -2.012 16.954 1.00 71.50 120 GLY A O 1
ATOM 979 N N . LEU A 1 121 ? 12.868 -1.442 17.685 1.00 71.00 121 LEU A N 1
ATOM 980 C CA . LEU A 1 121 ? 12.393 -0.865 18.945 1.00 71.00 121 LEU A CA 1
ATOM 981 C C . LEU A 1 121 ? 11.558 0.396 18.707 1.00 71.00 121 LEU A C 1
ATOM 983 O O . LEU A 1 121 ? 10.471 0.511 19.270 1.00 71.00 121 LEU A O 1
ATOM 987 N N . VAL A 1 122 ? 12.001 1.296 17.824 1.00 75.00 122 VAL A N 1
ATOM 988 C CA . VAL A 1 122 ? 11.226 2.490 17.451 1.00 75.00 122 VAL A CA 1
ATOM 989 C C . VAL A 1 122 ? 9.900 2.106 16.789 1.00 75.00 122 VAL A C 1
ATOM 991 O O . VAL A 1 122 ? 8.894 2.715 17.121 1.00 75.00 122 VAL A O 1
ATOM 994 N N . ILE A 1 123 ? 9.845 1.075 15.938 1.00 72.75 123 ILE A N 1
ATOM 995 C CA . ILE A 1 123 ? 8.600 0.552 15.355 1.00 72.75 123 ILE A CA 1
ATOM 996 C C . ILE A 1 123 ? 7.676 0.093 16.470 1.00 72.75 123 ILE A C 1
ATOM 998 O O . ILE A 1 123 ? 6.529 0.520 16.516 1.00 72.75 123 ILE A O 1
ATOM 1002 N N . SER A 1 124 ? 8.163 -0.768 17.367 1.00 73.50 124 SER A N 1
ATOM 1003 C CA . SER A 1 124 ? 7.334 -1.292 18.451 1.00 73.50 124 SER A CA 1
ATOM 1004 C C . SER A 1 124 ? 6.795 -0.157 19.325 1.00 73.50 124 SER A C 1
ATOM 1006 O O . SER A 1 124 ? 5.609 -0.136 19.641 1.00 73.50 124 SER A O 1
ATOM 1008 N N . LEU A 1 125 ? 7.622 0.853 19.607 1.00 79.25 125 LEU A N 1
ATOM 1009 C CA . LEU A 1 125 ? 7.252 2.027 20.386 1.00 79.25 125 LEU A CA 1
ATOM 1010 C C . LEU A 1 125 ? 6.258 2.929 19.640 1.00 79.25 125 LEU A C 1
ATOM 1012 O O . LEU A 1 125 ? 5.281 3.370 20.233 1.00 79.25 125 LEU A O 1
ATOM 1016 N N . VAL A 1 126 ? 6.459 3.170 18.343 1.00 79.38 126 VAL A N 1
ATOM 1017 C CA . VAL A 1 126 ? 5.554 3.952 17.488 1.00 79.38 126 VAL A CA 1
ATOM 1018 C C . VAL A 1 126 ? 4.215 3.243 17.333 1.00 79.38 126 VAL A C 1
ATOM 1020 O O . VAL A 1 126 ? 3.183 3.892 17.450 1.00 79.38 126 VAL A O 1
ATOM 1023 N N . ILE A 1 127 ? 4.207 1.924 17.136 1.00 79.25 127 ILE A N 1
ATOM 1024 C CA . ILE A 1 127 ? 2.988 1.112 17.083 1.00 79.25 127 ILE A CA 1
ATOM 1025 C C . ILE A 1 127 ? 2.253 1.195 18.423 1.00 79.25 127 ILE A C 1
ATOM 1027 O O . ILE A 1 127 ? 1.063 1.495 18.435 1.00 79.25 127 ILE A O 1
ATOM 1031 N N . VAL A 1 128 ? 2.942 0.998 19.552 1.00 77.44 128 VAL A N 1
ATOM 1032 C CA . VAL A 1 128 ? 2.337 1.085 20.894 1.00 77.44 128 VAL A CA 1
ATOM 1033 C C . VAL A 1 128 ? 1.778 2.482 21.161 1.00 77.44 128 VAL A C 1
ATOM 1035 O O . VAL A 1 128 ? 0.638 2.607 21.608 1.00 77.44 128 VAL A O 1
ATOM 1038 N N . LEU A 1 129 ? 2.533 3.536 20.840 1.00 79.75 129 LEU A N 1
ATOM 1039 C CA . LEU A 1 129 ? 2.073 4.917 20.968 1.00 79.75 129 LEU A CA 1
ATOM 1040 C C . LEU A 1 129 ? 0.871 5.188 20.067 1.00 79.75 129 LEU A C 1
ATOM 1042 O O . LEU A 1 129 ? -0.106 5.764 20.532 1.00 79.75 129 LEU A O 1
ATOM 1046 N N . LEU A 1 130 ? 0.895 4.748 18.808 1.00 77.88 130 LEU A N 1
ATOM 1047 C CA . LEU A 1 130 ? -0.228 4.902 17.885 1.00 77.88 130 LEU A CA 1
ATOM 1048 C C . LEU A 1 130 ? -1.470 4.186 18.400 1.00 77.88 130 LEU A C 1
ATOM 1050 O O . LEU A 1 130 ? -2.537 4.787 18.403 1.00 77.88 130 LEU A O 1
ATOM 1054 N N . PHE A 1 131 ? -1.345 2.954 18.895 1.00 76.75 131 PHE A N 1
ATOM 1055 C CA . PHE A 1 131 ? -2.463 2.235 19.504 1.00 76.75 131 PHE A CA 1
ATOM 1056 C C . PHE A 1 131 ? -3.002 2.949 20.743 1.00 76.75 131 PHE A C 1
ATOM 1058 O O . PHE A 1 131 ? -4.216 3.076 20.882 1.00 76.75 131 PHE A O 1
ATOM 1065 N N . TYR A 1 132 ? -2.126 3.467 21.606 1.00 78.12 132 TYR A N 1
ATOM 1066 C CA . TYR A 1 132 ? -2.523 4.240 22.782 1.00 78.12 132 TYR A CA 1
ATOM 1067 C C . TYR A 1 132 ? -3.251 5.540 22.399 1.00 78.12 132 TYR A C 1
ATOM 1069 O O . TYR A 1 132 ? -4.331 5.838 22.914 1.00 78.12 132 TYR A O 1
ATOM 1077 N N . PHE A 1 133 ? -2.704 6.298 21.445 1.00 78.75 133 PHE A N 1
ATOM 1078 C CA . PHE A 1 133 ? -3.308 7.536 20.955 1.00 78.75 133 PHE A CA 1
ATOM 1079 C C . PHE A 1 133 ? -4.624 7.287 20.221 1.00 78.75 133 PHE A C 1
ATOM 1081 O O . PHE A 1 133 ? -5.564 8.063 20.413 1.00 78.75 133 PHE A O 1
ATOM 1088 N N . LEU A 1 134 ? -4.715 6.223 19.414 1.00 81.56 134 LEU A N 1
ATOM 1089 C CA . LEU A 1 134 ? -5.957 5.835 18.753 1.00 81.56 134 LEU A CA 1
ATOM 1090 C C . LEU A 1 134 ? -7.000 5.410 19.776 1.00 81.56 134 LEU A C 1
ATOM 1092 O O . LEU A 1 134 ? -8.135 5.848 19.650 1.00 81.56 134 LEU A O 1
ATOM 1096 N N . ALA A 1 135 ? -6.648 4.609 20.785 1.00 75.12 135 ALA A N 1
ATOM 1097 C CA . ALA A 1 135 ? -7.596 4.153 21.801 1.00 75.12 135 ALA A CA 1
ATOM 1098 C C . ALA A 1 135 ? -8.280 5.327 22.521 1.00 75.12 135 ALA A C 1
ATOM 1100 O O . ALA A 1 135 ? -9.493 5.289 22.721 1.00 75.12 135 ALA A O 1
ATOM 1101 N N . ASN A 1 136 ? -7.528 6.391 22.821 1.00 82.12 136 ASN A N 1
ATOM 1102 C CA . ASN A 1 136 ? -8.016 7.512 23.625 1.00 82.12 136 ASN A CA 1
ATOM 1103 C C . ASN A 1 136 ? -8.630 8.677 22.826 1.00 82.12 136 ASN A C 1
ATOM 1105 O O . ASN A 1 136 ? -9.350 9.483 23.411 1.00 82.12 136 ASN A O 1
ATOM 1109 N N . ASN A 1 137 ? -8.384 8.798 21.513 1.00 89.81 137 ASN A N 1
ATOM 1110 C CA . ASN A 1 137 ? -8.826 9.964 20.732 1.00 89.81 137 ASN A CA 1
ATOM 1111 C C . ASN A 1 137 ? -9.755 9.595 19.561 1.00 89.81 137 ASN A C 1
ATOM 1113 O O . ASN A 1 137 ? -9.270 9.269 18.472 1.00 89.81 137 ASN A O 1
ATOM 1117 N N . PRO A 1 138 ? -11.088 9.757 19.698 1.00 89.12 138 PRO A N 1
ATOM 1118 C CA . PRO A 1 138 ? -12.034 9.419 18.629 1.00 89.12 138 PRO A CA 1
ATOM 1119 C C . PRO A 1 138 ? -11.819 10.257 17.360 1.00 89.12 138 PRO A C 1
ATOM 1121 O O . PRO A 1 138 ? -12.014 9.762 16.255 1.00 89.12 138 PRO A O 1
ATOM 1124 N N . ARG A 1 139 ? -11.331 11.499 17.493 1.00 91.38 139 ARG A N 1
ATOM 1125 C CA . ARG A 1 139 ? -11.035 12.379 16.349 1.00 91.38 139 ARG A CA 1
ATOM 1126 C C . ARG A 1 139 ? -9.974 11.798 15.415 1.00 91.38 139 ARG A C 1
ATOM 1128 O O . ARG A 1 139 ? -10.124 11.897 14.202 1.00 91.38 139 ARG A O 1
ATOM 1135 N N . ILE A 1 140 ? -8.922 11.188 15.970 1.00 89.38 140 ILE A N 1
ATOM 1136 C CA . ILE A 1 140 ? -7.843 10.580 15.176 1.00 89.38 140 ILE A CA 1
ATOM 1137 C C . ILE A 1 140 ? -8.388 9.368 14.423 1.00 89.38 140 ILE A C 1
ATOM 1139 O O . ILE A 1 140 ? -8.127 9.224 13.231 1.00 89.38 140 ILE A O 1
ATOM 1143 N N . LYS A 1 141 ? -9.208 8.543 15.085 1.00 90.25 141 LYS A N 1
ATOM 1144 C CA . LYS A 1 141 ? -9.863 7.396 14.446 1.00 90.25 141 LYS A CA 1
ATOM 1145 C C . LYS A 1 141 ? -10.712 7.828 13.251 1.00 90.25 141 LYS A C 1
ATOM 1147 O O . LYS A 1 141 ? -10.549 7.284 12.164 1.00 90.25 141 LYS A O 1
ATOM 1152 N N . THR A 1 142 ? -11.570 8.835 13.433 1.00 92.06 142 THR A N 1
ATOM 1153 C CA . THR A 1 142 ? -12.410 9.368 12.352 1.00 92.06 142 THR A CA 1
ATOM 1154 C C . THR A 1 142 ? -11.566 9.955 11.223 1.00 92.06 142 THR A C 1
ATOM 1156 O O . THR A 1 142 ? -11.867 9.712 10.059 1.00 92.06 142 THR A O 1
ATOM 1159 N N . ALA A 1 143 ? -10.492 10.685 11.542 1.00 92.94 143 ALA A N 1
ATOM 1160 C CA . ALA A 1 143 ? -9.600 11.255 10.536 1.00 92.94 143 ALA A CA 1
ATOM 1161 C C . ALA A 1 143 ? -8.899 10.172 9.701 1.00 92.94 143 ALA A C 1
ATOM 1163 O O . ALA A 1 143 ? -8.854 10.286 8.479 1.00 92.94 143 ALA A O 1
ATOM 1164 N N . LEU A 1 144 ? -8.399 9.108 10.336 1.00 92.31 144 LEU A N 1
ATOM 1165 C CA . LEU A 1 144 ? -7.749 7.994 9.644 1.00 92.31 144 LEU A CA 1
ATOM 1166 C C . LEU A 1 144 ? -8.729 7.177 8.804 1.00 92.31 144 LEU A C 1
ATOM 1168 O O . LEU A 1 144 ? -8.404 6.834 7.673 1.00 92.31 144 LEU A O 1
ATOM 1172 N N . ALA A 1 145 ? -9.932 6.913 9.315 1.00 92.44 145 ALA A N 1
ATOM 1173 C CA . ALA A 1 145 ? -10.975 6.248 8.540 1.00 92.44 145 ALA A CA 1
ATOM 1174 C C . ALA A 1 145 ? -11.397 7.090 7.323 1.00 92.44 145 ALA A C 1
ATOM 1176 O O . ALA A 1 145 ? -11.497 6.564 6.220 1.00 92.44 145 ALA A O 1
ATOM 1177 N N . ALA A 1 146 ? -11.570 8.405 7.497 1.00 93.75 146 ALA A N 1
ATOM 1178 C CA . ALA A 1 146 ? -11.892 9.316 6.399 1.00 93.75 146 ALA A CA 1
ATOM 1179 C C . ALA A 1 146 ? -10.753 9.425 5.376 1.00 93.75 146 ALA A C 1
ATOM 1181 O O . ALA A 1 146 ? -11.003 9.557 4.180 1.00 93.75 146 ALA A O 1
ATOM 1182 N N . LEU A 1 147 ? -9.499 9.371 5.835 1.00 93.88 147 LEU A N 1
ATOM 1183 C CA . LEU A 1 147 ? -8.343 9.276 4.953 1.00 93.88 147 LEU A CA 1
ATOM 1184 C C . LEU A 1 147 ? -8.427 7.980 4.145 1.00 93.88 147 LEU A C 1
ATOM 1186 O O . LEU A 1 147 ? -8.433 8.048 2.922 1.00 93.88 147 LEU A O 1
ATOM 1190 N N . ALA A 1 148 ? -8.572 6.827 4.797 1.00 93.94 148 ALA A N 1
ATOM 1191 C CA . ALA A 1 148 ? -8.659 5.534 4.122 1.00 93.94 148 ALA A CA 1
ATOM 1192 C C . 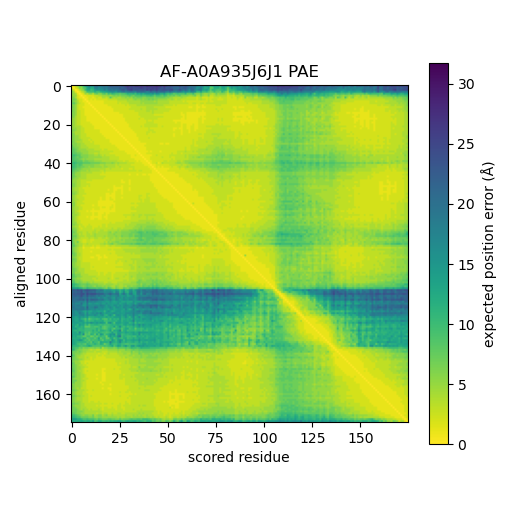ALA A 1 148 ? -9.780 5.491 3.071 1.00 93.94 148 ALA A C 1
ATOM 1194 O O . ALA A 1 148 ? -9.561 5.045 1.947 1.00 93.94 148 ALA A O 1
ATOM 1195 N N . ASP A 1 149 ? -10.949 6.040 3.403 1.00 95.12 149 ASP A N 1
ATOM 1196 C CA . ASP A 1 149 ? -12.091 6.122 2.495 1.00 95.12 149 ASP A CA 1
ATOM 1197 C C . ASP A 1 149 ? -11.778 6.952 1.237 1.00 95.12 149 ASP A C 1
ATOM 1199 O O . ASP A 1 149 ? -12.006 6.498 0.114 1.00 95.12 149 ASP A O 1
ATOM 1203 N N . ARG A 1 150 ? -11.135 8.119 1.389 1.00 96.38 150 ARG A N 1
ATOM 1204 C CA . ARG A 1 150 ? -10.711 8.957 0.249 1.00 96.38 150 ARG A CA 1
ATOM 1205 C C . ARG A 1 150 ? -9.690 8.265 -0.644 1.00 96.38 150 ARG A C 1
ATOM 1207 O O . ARG A 1 150 ? -9.711 8.459 -1.858 1.00 96.38 150 ARG A O 1
ATOM 1214 N N . PHE A 1 151 ? -8.807 7.458 -0.061 1.00 96.12 151 PHE A N 1
ATOM 1215 C CA . PHE A 1 151 ? -7.809 6.721 -0.828 1.00 96.12 151 PHE A CA 1
ATOM 1216 C C . PHE A 1 151 ? -8.432 5.638 -1.715 1.00 96.12 151 PHE A C 1
ATOM 1218 O O . PHE A 1 151 ? -7.861 5.313 -2.755 1.00 96.12 151 PHE A O 1
ATOM 1225 N N . THR A 1 152 ? -9.631 5.146 -1.386 1.00 96.19 152 THR A N 1
ATOM 1226 C CA . THR A 1 152 ? -10.383 4.191 -2.221 1.00 96.19 152 THR A CA 1
ATOM 1227 C C . THR A 1 152 ? -10.594 4.703 -3.648 1.00 96.19 152 THR A C 1
ATOM 1229 O O . THR A 1 152 ? -10.625 3.910 -4.585 1.00 96.19 152 THR A O 1
ATOM 1232 N N . VAL A 1 153 ? -10.651 6.026 -3.853 1.00 96.75 153 VAL A N 1
ATOM 1233 C CA . VAL A 1 153 ? -10.753 6.626 -5.193 1.00 96.75 153 VAL A CA 1
ATOM 1234 C C . VAL A 1 153 ? -9.547 6.265 -6.072 1.00 96.75 153 VAL A C 1
ATOM 1236 O O . VAL A 1 153 ? -9.714 5.993 -7.260 1.00 96.75 153 VAL A O 1
ATOM 1239 N N . PHE A 1 154 ? -8.340 6.185 -5.503 1.00 96.00 154 PHE A N 1
ATOM 1240 C CA . PHE A 1 154 ? -7.137 5.829 -6.258 1.00 96.00 154 PHE A CA 1
ATOM 1241 C C . PHE A 1 154 ? -7.142 4.375 -6.730 1.00 96.00 154 PHE A C 1
ATOM 1243 O O . PHE A 1 154 ? -6.560 4.091 -7.775 1.00 96.00 154 PHE A O 1
ATOM 1250 N N . LEU A 1 155 ? -7.840 3.457 -6.048 1.00 95.69 155 LEU A N 1
ATOM 1251 C CA . LEU A 1 155 ? -7.950 2.070 -6.518 1.00 95.69 155 LEU A CA 1
ATOM 1252 C C . LEU A 1 155 ? -8.606 1.976 -7.897 1.00 95.69 155 LEU A C 1
ATOM 1254 O O . LEU A 1 155 ? -8.182 1.154 -8.704 1.00 95.69 155 LEU A O 1
ATOM 1258 N N . TYR A 1 156 ? -9.570 2.848 -8.210 1.00 95.75 156 TYR A N 1
ATOM 1259 C CA . TYR A 1 156 ? -10.189 2.878 -9.539 1.00 95.75 156 TYR A CA 1
ATOM 1260 C C . TYR A 1 156 ? -9.200 3.229 -10.655 1.00 95.75 156 TYR A C 1
ATOM 1262 O O . TYR A 1 156 ? -9.433 2.863 -11.801 1.00 95.75 156 TYR A O 1
ATOM 1270 N N . ILE A 1 157 ? -8.099 3.910 -10.331 1.00 96.56 157 ILE A N 1
ATOM 1271 C CA . ILE A 1 157 ? -7.023 4.241 -11.274 1.00 96.56 157 ILE A CA 1
ATOM 1272 C C . ILE A 1 157 ? -5.956 3.139 -11.264 1.00 96.56 157 ILE A C 1
ATOM 1274 O O . ILE A 1 157 ? -5.494 2.704 -12.317 1.00 96.56 157 ILE A O 1
ATOM 1278 N N . LEU A 1 158 ? -5.587 2.652 -10.077 1.00 95.50 158 LEU A N 1
ATOM 1279 C CA . LEU A 1 158 ? -4.527 1.660 -9.903 1.00 95.50 158 LEU A CA 1
ATOM 1280 C C . LEU A 1 158 ? -4.898 0.286 -10.468 1.00 95.50 158 LEU A C 1
ATOM 1282 O O . LEU A 1 158 ? -4.038 -0.372 -11.046 1.00 95.50 158 LEU A O 1
ATOM 1286 N N . ILE A 1 159 ? -6.158 -0.143 -10.341 1.00 96.25 159 ILE A N 1
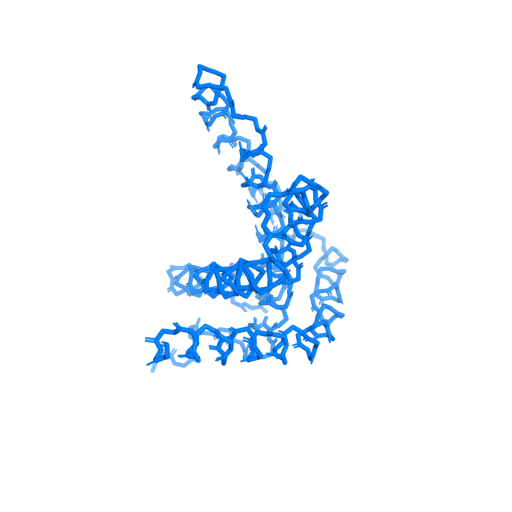ATOM 1287 C CA . ILE A 1 159 ? -6.609 -1.448 -10.848 1.00 96.25 159 ILE A CA 1
ATOM 1288 C C . ILE A 1 159 ? -6.436 -1.540 -12.376 1.00 96.25 159 ILE A C 1
ATOM 1290 O O . ILE A 1 159 ? -5.794 -2.489 -12.825 1.00 96.25 159 ILE A O 1
ATOM 1294 N N . PRO A 1 160 ? -6.913 -0.579 -13.196 1.00 97.62 160 PRO A N 1
ATOM 1295 C CA . PRO A 1 160 ? -6.638 -0.576 -14.632 1.00 97.62 160 PRO A CA 1
ATOM 1296 C C . PRO A 1 160 ? -5.147 -0.597 -14.972 1.00 97.62 160 PRO A C 1
ATOM 1298 O O . PRO A 1 160 ? -4.738 -1.369 -15.836 1.00 97.62 160 PRO A O 1
ATOM 1301 N N . ILE A 1 161 ? -4.328 0.206 -14.283 1.00 97.00 161 ILE A N 1
ATOM 1302 C CA . ILE A 1 161 ? -2.876 0.239 -14.517 1.00 97.00 161 ILE A CA 1
ATOM 1303 C C . ILE A 1 161 ? -2.265 -1.137 -14.229 1.00 97.00 161 ILE A C 1
ATOM 1305 O O . ILE A 1 161 ? -1.486 -1.638 -15.033 1.00 97.00 161 ILE A O 1
ATOM 1309 N N . PHE A 1 162 ? -2.654 -1.782 -13.128 1.00 97.00 162 PHE A N 1
ATOM 1310 C CA . PHE A 1 162 ? -2.214 -3.135 -12.803 1.00 97.00 162 PHE A CA 1
ATOM 1311 C C . PHE A 1 162 ? -2.623 -4.154 -13.875 1.00 97.00 162 PHE A C 1
ATOM 1313 O O . PHE A 1 162 ? -1.785 -4.942 -14.306 1.00 97.00 162 PHE A O 1
ATOM 1320 N N . VAL A 1 163 ? -3.876 -4.121 -14.343 1.00 97.56 163 VAL A N 1
ATOM 1321 C CA . VAL A 1 163 ? -4.359 -5.031 -15.396 1.00 97.56 163 VAL A CA 1
ATOM 1322 C C . VAL A 1 163 ? -3.562 -4.845 -16.687 1.00 97.56 163 VAL A C 1
ATOM 1324 O O . VAL A 1 163 ? -3.125 -5.829 -17.278 1.00 97.56 163 VAL A O 1
ATOM 1327 N N . LEU A 1 164 ? -3.318 -3.600 -17.105 1.00 97.38 164 LEU A N 1
ATOM 1328 C CA . LEU A 1 164 ? -2.507 -3.303 -18.288 1.00 97.38 164 LEU A CA 1
ATOM 1329 C C . LEU A 1 164 ? -1.060 -3.784 -18.124 1.00 97.38 164 LEU A C 1
ATOM 1331 O O . LEU A 1 164 ? -0.520 -4.410 -19.035 1.00 97.38 164 LEU A O 1
ATOM 1335 N N . SER A 1 165 ? -0.451 -3.554 -16.959 1.00 96.94 165 SER A N 1
ATOM 1336 C CA . SER A 1 165 ? 0.894 -4.044 -16.645 1.00 96.94 165 SER A CA 1
ATOM 1337 C C . SER A 1 165 ? 0.969 -5.571 -16.666 1.00 96.94 165 S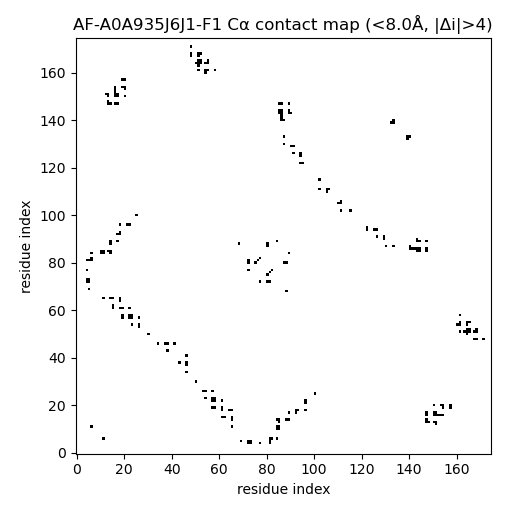ER A C 1
ATOM 1339 O O . SER A 1 165 ? 1.917 -6.137 -17.202 1.00 96.94 165 SER A O 1
ATOM 1341 N N . LEU A 1 166 ? -0.046 -6.260 -16.141 1.00 96.62 166 LEU A N 1
ATOM 1342 C CA . LEU A 1 166 ? -0.103 -7.719 -16.139 1.00 96.62 166 LEU A CA 1
ATOM 1343 C C . LEU A 1 166 ? -0.258 -8.283 -17.558 1.00 96.62 166 LEU A C 1
ATOM 1345 O O . LEU A 1 166 ? 0.428 -9.241 -17.911 1.00 96.62 166 LEU A O 1
ATOM 1349 N N . LEU A 1 167 ? -1.099 -7.663 -18.393 1.00 96.69 167 LEU A N 1
ATOM 1350 C CA . LEU A 1 167 ? -1.225 -8.019 -19.810 1.00 96.69 167 LEU A CA 1
ATOM 1351 C C . LEU A 1 167 ? 0.087 -7.792 -20.571 1.00 96.69 167 LEU A C 1
ATOM 1353 O O . LEU A 1 167 ? 0.494 -8.651 -21.347 1.00 96.69 167 LEU A O 1
ATOM 1357 N N . SER A 1 168 ? 0.767 -6.672 -20.319 1.00 95.94 168 SER A N 1
ATOM 1358 C CA . SER A 1 168 ? 2.076 -6.358 -20.904 1.00 95.94 168 SER A CA 1
ATOM 1359 C C . SER A 1 168 ? 3.112 -7.444 -20.588 1.00 95.94 168 SER A C 1
ATOM 1361 O O . SER A 1 168 ? 3.755 -7.970 -21.496 1.00 95.94 168 SER A O 1
ATOM 1363 N N . ILE A 1 169 ? 3.205 -7.863 -19.320 1.00 96.12 169 ILE A N 1
ATOM 1364 C CA . ILE A 1 169 ? 4.086 -8.961 -18.895 1.00 96.12 169 ILE A CA 1
ATOM 1365 C C . ILE A 1 169 ? 3.691 -10.278 -19.572 1.00 96.12 169 ILE A C 1
ATOM 1367 O O . ILE A 1 169 ? 4.564 -11.010 -20.034 1.00 96.12 169 ILE A O 1
ATOM 1371 N N . ALA A 1 170 ? 2.396 -10.593 -19.651 1.00 95.19 170 ALA A N 1
ATOM 1372 C CA . ALA A 1 170 ? 1.927 -11.824 -20.282 1.00 95.19 170 ALA A CA 1
ATOM 1373 C C . ALA A 1 170 ? 2.318 -11.889 -21.767 1.00 95.19 170 ALA A C 1
ATOM 1375 O O . ALA A 1 170 ? 2.815 -12.916 -22.217 1.00 95.19 170 ALA A O 1
ATOM 1376 N N . VAL A 1 171 ? 2.161 -10.788 -22.507 1.00 95.12 171 VAL A N 1
ATOM 1377 C CA . VAL A 1 171 ? 2.571 -10.701 -23.918 1.00 95.12 171 VAL A CA 1
ATOM 1378 C C . VAL A 1 171 ? 4.077 -10.932 -24.063 1.00 95.12 171 VAL A C 1
ATOM 1380 O O . VAL A 1 171 ? 4.479 -11.741 -24.890 1.00 95.12 171 VAL A O 1
ATOM 1383 N N . GLN A 1 172 ? 4.904 -10.299 -23.228 1.00 90.25 172 GLN A N 1
ATOM 1384 C CA . GLN A 1 172 ? 6.368 -10.435 -23.290 1.00 90.25 172 GLN A CA 1
ATOM 1385 C C . GLN A 1 172 ? 6.901 -11.819 -22.904 1.00 90.25 172 GLN A C 1
ATOM 1387 O O . GLN A 1 172 ? 8.020 -12.158 -23.261 1.00 90.25 172 GLN A O 1
ATOM 1392 N N . ASN A 1 173 ? 6.151 -12.596 -22.120 1.00 92.81 173 ASN A N 1
ATOM 1393 C CA . ASN A 1 173 ? 6.561 -13.956 -21.759 1.00 92.81 173 ASN A CA 1
ATOM 1394 C C . ASN A 1 173 ? 6.109 -15.003 -22.790 1.00 92.81 173 ASN A C 1
ATOM 1396 O O . ASN A 1 173 ? 6.591 -16.132 -22.752 1.00 92.81 173 ASN A O 1
ATOM 1400 N N . ILE A 1 174 ? 5.160 -14.661 -23.668 1.00 92.25 174 ILE A N 1
ATOM 1401 C CA . ILE A 1 174 ? 4.610 -15.573 -24.681 1.00 92.25 174 ILE A CA 1
ATOM 1402 C C . ILE A 1 174 ? 5.307 -15.403 -26.039 1.00 92.25 174 ILE A C 1
ATOM 1404 O O . ILE A 1 174 ? 5.475 -16.398 -26.746 1.00 92.25 174 ILE A O 1
ATOM 1408 N N . PHE A 1 175 ? 5.677 -14.174 -26.408 1.00 82.56 175 PHE A N 1
ATOM 1409 C CA . PHE A 1 175 ? 6.342 -13.830 -27.671 1.00 82.56 175 PHE A CA 1
ATOM 1410 C C . PHE A 1 175 ? 7.815 -13.498 -27.449 1.00 82.56 175 PHE A C 1
ATOM 1412 O O . PHE A 1 175 ? 8.630 -13.916 -28.301 1.00 82.56 175 PHE A O 1
#

Solvent-accessible surface area (backbone atoms only — not comparable to full-atom values): 9292 Å² total; per-residue (Å²): 126,72,85,79,49,65,58,57,68,66,38,53,48,15,30,43,17,44,44,38,51,53,43,45,54,49,53,49,52,53,48,62,68,49,42,72,60,42,67,75,77,47,54,73,68,56,53,52,48,51,50,21,53,51,49,47,49,37,49,53,51,32,50,51,54,46,49,52,52,53,54,49,32,64,74,44,61,54,89,78,36,36,84,49,30,27,24,49,44,38,63,52,47,53,57,54,52,53,47,52,56,51,53,73,67,51,82,42,79,76,57,37,58,55,46,50,59,56,45,52,53,48,46,55,49,50,51,52,49,49,52,53,52,45,75,75,30,68,68,58,35,53,51,38,31,54,48,21,53,60,31,38,62,54,41,74,56,49,52,57,53,41,52,52,21,50,52,52,53,52,51,66,75,75,110

Radius of gyration: 18.47 Å; Cα contacts (8 Å, |Δi|>4): 137; chains: 1; bounding box: 46×32×51 Å

Secondary structure (DSSP, 8-state):
-GGGTSPPHHHHHHHHHHHHHHHHHHHHHHHHHHHHHHHHHS-HHHHHHHHHHHHHHHHHHHHHHHHHHHHHHHHS-HHHHTTTHHHHHHHHHHHHHHHHHHHHH---HHHHHHHHHHHHHHHHHHHHHHHHHHHH-HHHHHHHHHHHHHHHHHHHHHHHHHHHHHHHHHHHHH-

Nearest PDB structures (foldseek):
  2cmr-assembly1_A  TM=2.033E-01  e=3.332E+00  Human immunodeficiency virus 1

Foldseek 3Di:
DVVVQFADPLLLLLLLLLQLVLLVVLLVVVLVVCVVVCVVPHDPLVSLLVVLVSLLVSNVVSVVLSVVVRVVSNPDDCVQQRVLVNQLSLQLSVCVSVVVSVLVVPPDVVVSVVCVVVVVVVSVVSSVVSSVCVVPDVVSSVVSSVNSNVSSVCCVVSVVSNVVSVVSNVVVVVD

Sequence (175 aa):
MFNHRLPKLNDVLSVYAVIATMLFAWSALLFFWYLPSWMHFMLIGEIAATFSYVIVASFLEGLSFLLFLLVLCFFLPPEYLRDEFAARGTALTLPIIGMIMIYFRITNENIARIIFSVTGLVISLVIVLLFYFLANNPRIKTALAALADRFTVFLYILIPIFVLSLLSIAVQNIF